Protein AF-A0A2G5VQ59-F1 (afdb_monomer_lite)

Structure (mmCIF, N/CA/C/O backbone):
data_AF-A0A2G5VQ59-F1
#
_entry.id   AF-A0A2G5VQ59-F1
#
loop_
_atom_site.group_PDB
_atom_site.id
_atom_site.type_symbol
_atom_site.label_atom_id
_atom_site.label_alt_id
_atom_site.label_comp_id
_atom_site.label_asym_id
_atom_site.label_entity_id
_atom_site.label_seq_id
_atom_site.pdbx_PDB_ins_code
_atom_site.Cartn_x
_atom_site.Cartn_y
_atom_site.Cartn_z
_atom_site.occupancy
_atom_site.B_iso_or_equiv
_atom_site.auth_seq_id
_atom_site.auth_comp_id
_atom_site.auth_asym_id
_atom_site.auth_atom_id
_atom_site.pdbx_PDB_model_num
ATOM 1 N N . MET A 1 1 ? 6.338 -7.190 -6.017 1.00 82.50 1 MET A N 1
ATOM 2 C CA . MET A 1 1 ? 6.709 -7.156 -7.444 1.00 82.50 1 MET A CA 1
ATOM 3 C C . MET A 1 1 ? 8.199 -6.906 -7.586 1.00 82.50 1 MET A C 1
ATOM 5 O O . MET A 1 1 ? 8.725 -6.019 -6.932 1.00 82.50 1 MET A O 1
ATOM 9 N N . LYS A 1 2 ? 8.879 -7.706 -8.415 1.00 85.12 2 LYS A N 1
ATOM 10 C CA . LYS A 1 2 ? 10.281 -7.473 -8.807 1.00 85.12 2 LYS A CA 1
ATOM 11 C C . LYS A 1 2 ? 10.395 -6.838 -10.196 1.00 85.12 2 LYS A C 1
ATOM 13 O O . LYS A 1 2 ? 11.460 -6.358 -10.551 1.00 85.12 2 LYS A O 1
ATOM 18 N N . ARG A 1 3 ? 9.300 -6.842 -10.970 1.00 86.19 3 ARG A N 1
ATOM 19 C CA . ARG A 1 3 ? 9.236 -6.255 -12.307 1.00 86.19 3 ARG A CA 1
ATOM 20 C C . ARG A 1 3 ? 8.387 -4.994 -12.320 1.00 86.19 3 ARG A C 1
ATOM 22 O O . ARG A 1 3 ? 7.283 -5.039 -11.784 1.00 86.19 3 ARG A O 1
ATOM 29 N N . SER A 1 4 ? 8.879 -3.935 -12.948 1.00 86.81 4 SER A N 1
ATOM 30 C CA . SER A 1 4 ? 8.109 -2.709 -13.190 1.00 86.81 4 SER A CA 1
ATOM 31 C C . SER A 1 4 ? 7.202 -2.866 -14.417 1.00 86.81 4 SER A C 1
ATOM 33 O O . SER A 1 4 ? 7.549 -3.637 -15.324 1.00 86.81 4 SER A O 1
ATOM 35 N N . PRO A 1 5 ? 6.043 -2.186 -14.452 1.00 88.25 5 PRO A N 1
ATOM 36 C CA . PRO A 1 5 ? 5.161 -2.201 -15.613 1.00 88.25 5 PRO A CA 1
ATOM 37 C C . PRO A 1 5 ? 5.771 -1.426 -16.791 1.00 88.25 5 PRO A C 1
ATOM 39 O O . PRO A 1 5 ? 6.657 -0.583 -16.619 1.00 88.25 5 PRO A O 1
ATOM 42 N N . ASN A 1 6 ? 5.299 -1.750 -17.996 1.00 89.38 6 ASN A N 1
ATOM 43 C CA . ASN A 1 6 ? 5.590 -0.988 -19.218 1.00 89.38 6 ASN A CA 1
ATOM 44 C C . ASN A 1 6 ? 4.468 0.007 -19.532 1.00 89.38 6 ASN A C 1
ATOM 46 O O . ASN A 1 6 ? 4.645 0.935 -20.312 1.00 89.38 6 ASN A O 1
ATOM 50 N N . GLU A 1 7 ? 3.299 -0.218 -18.951 1.00 86.06 7 GLU A N 1
ATOM 51 C CA . GLU A 1 7 ? 2.131 0.620 -19.088 1.00 86.06 7 GLU A CA 1
ATOM 52 C C . GLU A 1 7 ? 2.310 1.887 -18.250 1.00 86.06 7 GLU A C 1
ATOM 54 O O . GLU A 1 7 ? 2.638 1.833 -17.063 1.00 86.06 7 GLU A O 1
ATOM 59 N N . ILE A 1 8 ? 2.060 3.030 -18.881 1.00 85.69 8 ILE A N 1
ATOM 60 C CA . ILE A 1 8 ? 2.048 4.344 -18.228 1.00 85.69 8 ILE A CA 1
ATOM 61 C C . ILE A 1 8 ? 0.637 4.642 -17.706 1.00 85.69 8 ILE A C 1
ATOM 63 O O . ILE A 1 8 ? 0.451 5.190 -16.624 1.00 85.69 8 ILE A O 1
ATOM 67 N N . GLU A 1 9 ? -0.386 4.244 -18.466 1.00 86.94 9 GLU A N 1
ATOM 68 C CA . GLU A 1 9 ? -1.776 4.518 -18.124 1.00 86.94 9 GLU A CA 1
ATOM 69 C C . GLU A 1 9 ? -2.426 3.366 -17.362 1.00 86.94 9 GLU A C 1
ATOM 71 O O . GLU A 1 9 ? -2.387 2.203 -17.767 1.00 86.94 9 GLU A O 1
ATOM 76 N N . ILE A 1 10 ? -3.115 3.714 -16.276 1.00 86.94 10 ILE A N 1
ATOM 77 C CA . ILE A 1 10 ? -3.893 2.764 -15.488 1.00 86.94 10 ILE A CA 1
ATOM 78 C C . ILE A 1 10 ? -5.298 2.646 -16.093 1.00 86.94 10 ILE A C 1
ATOM 80 O O . ILE A 1 10 ? -6.037 3.638 -16.135 1.00 86.94 10 ILE A O 1
ATOM 84 N N . PRO A 1 11 ? -5.743 1.444 -16.502 1.00 89.12 11 PRO A N 1
ATOM 85 C CA . PRO A 1 11 ? -7.062 1.278 -17.096 1.00 89.12 11 PRO A CA 1
ATOM 86 C C . PRO A 1 11 ? -8.189 1.709 -16.146 1.00 89.12 11 PRO A C 1
ATOM 88 O O . PRO A 1 11 ? -8.385 1.125 -15.076 1.00 89.12 11 PRO A O 1
ATOM 91 N N . LYS A 1 12 ? -9.021 2.667 -16.580 1.00 91.06 12 LYS A N 1
ATOM 92 C CA . LYS A 1 12 ? -10.176 3.178 -15.807 1.00 91.06 12 LYS A CA 1
ATOM 93 C C . LYS A 1 12 ? -11.114 2.070 -15.320 1.00 91.06 12 LYS A C 1
ATOM 95 O O . LYS A 1 12 ? -11.668 2.156 -14.226 1.00 91.06 12 LYS A O 1
ATOM 100 N N . ARG A 1 13 ? -11.267 1.001 -16.111 1.00 91.56 13 ARG A N 1
ATOM 101 C CA . ARG A 1 13 ? -12.079 -0.175 -15.759 1.00 91.56 13 ARG A CA 1
ATOM 102 C C . ARG A 1 13 ? -11.573 -0.873 -14.494 1.00 91.56 13 ARG A C 1
ATOM 104 O O . ARG A 1 13 ? -12.387 -1.335 -13.700 1.00 91.56 13 ARG A O 1
ATOM 111 N N . ILE A 1 14 ? -10.255 -0.961 -14.312 1.00 90.06 14 ILE A N 1
ATOM 112 C CA . ILE A 1 14 ? -9.643 -1.596 -13.139 1.00 90.06 14 ILE A CA 1
ATOM 113 C C . ILE A 1 14 ? -9.893 -0.725 -11.909 1.00 90.06 14 ILE A C 1
ATOM 115 O O . ILE A 1 14 ? -10.437 -1.215 -10.923 1.00 90.06 14 ILE A O 1
ATOM 119 N N . LEU A 1 15 ? -9.616 0.578 -12.006 1.00 91.06 15 LEU A N 1
ATOM 120 C CA . LEU A 1 15 ? -9.877 1.538 -10.926 1.00 91.06 15 LEU A CA 1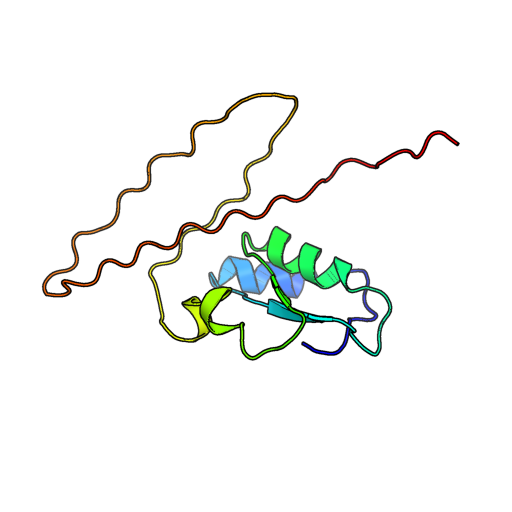
ATOM 121 C C . LEU A 1 15 ? -11.344 1.534 -10.484 1.00 91.06 15 LEU A C 1
ATOM 123 O O . LEU A 1 15 ? -11.631 1.513 -9.288 1.00 91.06 15 LEU A O 1
ATOM 127 N N . GLY A 1 16 ? -12.272 1.508 -11.445 1.00 92.06 16 GLY A N 1
ATOM 128 C CA . GLY A 1 16 ? -13.705 1.446 -11.166 1.00 92.06 16 GLY A CA 1
ATOM 129 C C . GLY A 1 16 ? -14.097 0.205 -10.363 1.00 92.06 16 GLY A C 1
ATOM 130 O O . GLY A 1 16 ? -14.858 0.316 -9.405 1.00 92.06 16 GLY A O 1
ATOM 131 N N . LYS A 1 17 ? -13.534 -0.965 -10.693 1.00 93.25 17 LYS A N 1
ATOM 132 C CA . LYS A 1 17 ? -13.785 -2.207 -9.945 1.00 93.25 17 LYS A CA 1
ATOM 133 C C . LYS A 1 17 ? -13.162 -2.190 -8.553 1.00 93.25 17 LYS A C 1
ATOM 135 O O . LYS A 1 17 ? -13.838 -2.564 -7.602 1.00 93.25 17 LYS A O 1
ATOM 140 N N . LEU A 1 18 ? -11.909 -1.747 -8.431 1.00 91.50 18 LEU A N 1
ATOM 141 C CA . LEU A 1 18 ? -11.211 -1.692 -7.143 1.00 91.50 18 LEU A CA 1
ATOM 142 C C . LEU A 1 18 ? -11.975 -0.814 -6.147 1.00 91.50 18 LEU A C 1
ATOM 144 O O . LEU A 1 18 ? -12.275 -1.247 -5.038 1.00 91.50 18 LEU A O 1
ATOM 148 N N . ARG A 1 19 ? -12.393 0.379 -6.585 1.00 88.50 19 ARG A N 1
ATOM 149 C CA . ARG A 1 19 ? -13.192 1.295 -5.763 1.00 88.50 19 ARG A CA 1
ATOM 150 C C . ARG A 1 19 ? -14.604 0.765 -5.505 1.00 88.50 19 ARG A C 1
ATOM 152 O O . ARG A 1 19 ? -15.066 0.795 -4.369 1.00 88.50 19 ARG A O 1
ATOM 159 N N . GLY A 1 20 ? -15.284 0.270 -6.542 1.00 91.56 20 GLY A N 1
ATOM 160 C CA . GLY A 1 20 ? -16.672 -0.195 -6.451 1.00 91.56 20 GLY A CA 1
ATOM 161 C C . GLY A 1 20 ? -16.855 -1.388 -5.513 1.00 91.56 20 GLY A C 1
ATOM 162 O O . GLY A 1 20 ? -17.843 -1.447 -4.786 1.00 91.56 20 GLY A O 1
ATOM 163 N N . TYR A 1 21 ? -15.878 -2.296 -5.475 1.00 91.88 21 TYR A N 1
ATOM 164 C CA . TYR A 1 21 ? -15.887 -3.461 -4.589 1.00 91.88 21 TYR A CA 1
ATOM 165 C C . TYR A 1 21 ? -15.110 -3.258 -3.286 1.00 91.88 21 TYR A C 1
ATOM 167 O O . TYR A 1 21 ? -14.990 -4.203 -2.514 1.00 91.88 21 TYR A O 1
ATOM 175 N N . ARG A 1 22 ? -14.600 -2.043 -3.028 1.00 86.00 22 ARG A N 1
ATOM 176 C CA . ARG A 1 22 ? -13.780 -1.724 -1.845 1.00 86.00 22 ARG A CA 1
ATOM 177 C C . ARG A 1 22 ? -12.612 -2.705 -1.662 1.00 86.00 22 ARG A C 1
ATOM 179 O O . ARG A 1 22 ? -12.357 -3.184 -0.561 1.00 86.00 22 ARG A O 1
ATOM 186 N N . ILE A 1 23 ? -11.938 -3.038 -2.761 1.00 85.75 23 ILE A N 1
ATOM 187 C CA . ILE A 1 23 ? -10.787 -3.942 -2.749 1.00 85.75 23 ILE A CA 1
ATOM 188 C C . ILE A 1 23 ? -9.581 -3.174 -2.220 1.00 85.75 23 ILE A C 1
ATOM 190 O O . ILE A 1 23 ? -9.159 -2.196 -2.837 1.00 85.75 23 ILE A O 1
ATOM 194 N N . GLN A 1 24 ? -9.012 -3.671 -1.125 1.00 83.44 24 GLN A N 1
ATOM 195 C CA . GLN A 1 24 ? -7.745 -3.187 -0.597 1.00 83.44 24 GLN A CA 1
ATOM 196 C C . GLN A 1 24 ? -6.594 -3.691 -1.475 1.00 83.44 24 GLN A C 1
ATOM 198 O O . GLN A 1 24 ? -6.473 -4.894 -1.720 1.00 83.44 24 GLN A O 1
ATOM 203 N N . LEU A 1 25 ? -5.752 -2.780 -1.964 1.00 84.62 25 LEU A N 1
ATOM 204 C CA . LEU A 1 25 ? -4.644 -3.100 -2.863 1.00 84.62 25 LEU A CA 1
ATOM 205 C C . LEU A 1 25 ? -3.315 -2.679 -2.242 1.00 84.62 25 LEU A C 1
ATOM 207 O O . LEU A 1 25 ? -2.951 -1.511 -2.253 1.00 84.62 25 LEU A O 1
ATOM 211 N N . SER A 1 26 ? -2.551 -3.655 -1.764 1.00 81.81 26 SER A N 1
ATOM 212 C CA . SER A 1 26 ? -1.210 -3.440 -1.217 1.00 81.81 26 SER A CA 1
ATOM 213 C C . SER A 1 26 ? -0.153 -3.981 -2.170 1.00 81.81 26 SER A C 1
ATOM 215 O O . SER A 1 26 ? -0.178 -5.158 -2.529 1.00 81.81 26 SER A O 1
ATOM 217 N N . ILE A 1 27 ? 0.785 -3.127 -2.589 1.00 84.12 27 ILE A N 1
ATOM 218 C CA . ILE A 1 27 ? 1.857 -3.508 -3.515 1.00 84.12 27 ILE A CA 1
ATOM 219 C C . ILE A 1 27 ? 3.211 -3.190 -2.883 1.00 84.12 27 ILE A C 1
ATOM 221 O O . ILE A 1 27 ? 3.535 -2.033 -2.627 1.00 84.12 27 ILE A O 1
ATOM 225 N N . GLY A 1 28 ? 4.015 -4.229 -2.661 1.00 84.94 28 GLY A N 1
ATOM 226 C CA . GLY A 1 28 ? 5.430 -4.092 -2.319 1.00 84.94 28 GLY A CA 1
ATOM 227 C C . GLY A 1 28 ? 6.298 -4.235 -3.563 1.00 84.94 28 GLY A C 1
ATOM 228 O O . GLY A 1 28 ? 6.205 -5.254 -4.252 1.00 84.94 28 GLY A O 1
ATOM 229 N N . THR A 1 29 ? 7.148 -3.259 -3.856 1.00 85.88 29 THR A N 1
ATOM 230 C CA . THR A 1 29 ? 8.086 -3.270 -4.988 1.00 85.88 29 THR A CA 1
ATOM 231 C C . THR A 1 29 ? 9.504 -3.452 -4.475 1.00 85.88 29 THR A C 1
ATOM 233 O O . THR A 1 29 ? 9.914 -2.741 -3.566 1.00 85.88 29 THR A O 1
ATOM 236 N N . VAL A 1 30 ? 10.258 -4.392 -5.049 1.00 86.25 30 VAL A N 1
ATOM 237 C CA . VAL A 1 30 ? 11.659 -4.613 -4.669 1.00 86.25 30 VAL A CA 1
ATOM 238 C C . VAL A 1 30 ? 12.608 -3.876 -5.604 1.00 86.25 30 VAL A C 1
ATOM 240 O O . VAL A 1 30 ? 12.478 -4.000 -6.822 1.00 86.25 30 VAL A O 1
ATOM 243 N N . ILE A 1 31 ? 13.567 -3.152 -5.022 1.00 82.81 31 ILE A N 1
ATOM 244 C CA . ILE A 1 31 ? 14.670 -2.481 -5.712 1.00 82.81 31 ILE A CA 1
ATOM 245 C C . ILE A 1 31 ? 15.977 -3.272 -5.502 1.00 82.81 31 ILE A C 1
ATOM 247 O O . ILE A 1 31 ? 16.242 -3.716 -4.386 1.00 82.81 31 ILE A O 1
ATOM 251 N N . PRO A 1 32 ? 16.808 -3.444 -6.549 1.00 83.56 32 PRO A N 1
ATOM 252 C CA . PRO A 1 32 ? 16.563 -3.010 -7.923 1.00 83.56 32 PRO A CA 1
ATOM 253 C C . PRO A 1 32 ? 15.446 -3.828 -8.584 1.00 83.56 32 PRO A C 1
ATOM 255 O O . PRO A 1 32 ? 15.446 -5.062 -8.553 1.00 83.56 32 PRO A O 1
ATOM 258 N N . SER A 1 33 ? 14.486 -3.123 -9.186 1.00 81.06 33 SER A N 1
ATOM 259 C CA . SER A 1 33 ? 13.436 -3.739 -9.991 1.00 81.06 33 SER A CA 1
ATOM 260 C C . SER A 1 33 ? 13.992 -4.058 -11.374 1.00 81.06 33 SER A C 1
ATOM 262 O O . SER A 1 33 ? 14.758 -3.274 -11.929 1.00 81.06 33 SER A O 1
ATOM 264 N N . SER A 1 34 ? 13.589 -5.179 -11.960 1.00 84.12 34 SER A N 1
ATOM 265 C CA . SER A 1 34 ? 13.919 -5.534 -13.341 1.00 84.12 34 SER A CA 1
ATOM 266 C C . SER A 1 34 ? 12.762 -5.231 -14.302 1.00 84.12 34 SER A C 1
ATOM 268 O O . SER A 1 34 ? 11.636 -4.964 -13.891 1.00 84.12 34 SER A O 1
ATOM 270 N N . GLY A 1 35 ? 12.996 -5.314 -15.611 1.00 83.75 35 GLY A N 1
ATOM 271 C CA . GLY A 1 35 ? 11.924 -5.202 -16.604 1.00 83.75 35 GLY A CA 1
ATOM 272 C C . GLY A 1 35 ? 11.555 -3.761 -16.956 1.00 83.75 35 GLY A C 1
ATOM 273 O O . GLY A 1 35 ? 12.422 -3.033 -17.423 1.00 83.75 35 GLY A O 1
ATOM 274 N N . GLY A 1 36 ? 10.268 -3.414 -16.842 1.00 82.06 36 GLY A N 1
ATOM 275 C CA . GLY A 1 36 ? 9.707 -2.198 -17.432 1.00 82.06 36 GLY A CA 1
ATOM 276 C C . GLY A 1 36 ? 10.248 -0.887 -16.871 1.00 82.06 36 GLY A C 1
ATOM 277 O O . GLY A 1 36 ? 10.996 -0.862 -15.895 1.00 82.06 36 GLY A O 1
ATOM 278 N N . LEU A 1 37 ? 9.868 0.212 -17.518 1.00 84.06 37 LEU A N 1
ATOM 279 C CA . LEU A 1 37 ? 10.454 1.533 -17.280 1.00 84.06 37 LEU A CA 1
ATOM 280 C C . LEU A 1 37 ? 9.604 2.437 -16.381 1.00 84.06 37 LEU A C 1
ATOM 282 O O . LEU A 1 37 ? 10.043 3.544 -16.093 1.00 84.06 37 LEU A O 1
ATOM 286 N N . HIS A 1 38 ? 8.437 1.963 -15.923 1.00 86.62 38 HIS A N 1
ATOM 287 C CA . HIS A 1 38 ? 7.439 2.811 -15.261 1.00 86.62 38 HIS A CA 1
ATOM 288 C C . HIS A 1 38 ? 7.070 2.358 -13.836 1.00 86.62 38 HIS A C 1
ATOM 290 O O . HIS A 1 38 ? 5.912 2.033 -13.559 1.00 86.62 38 HIS A O 1
ATOM 296 N N . PRO A 1 39 ? 8.023 2.280 -12.887 1.00 81.44 39 PRO A N 1
ATOM 297 C CA . PRO A 1 39 ? 7.708 1.955 -11.492 1.00 81.44 39 PRO A CA 1
ATOM 298 C C . PRO A 1 39 ? 6.718 2.946 -10.846 1.00 81.44 39 PRO A C 1
ATOM 300 O O . PRO A 1 39 ? 5.960 2.558 -9.957 1.00 81.44 39 PRO A O 1
ATOM 303 N N . GLU A 1 40 ? 6.681 4.199 -11.304 1.00 83.94 40 GLU A N 1
ATOM 304 C CA . GLU A 1 40 ? 5.754 5.244 -10.864 1.00 83.94 40 GLU A CA 1
ATOM 305 C C . GLU A 1 40 ? 4.282 4.894 -11.117 1.00 83.94 40 GLU A C 1
ATOM 307 O O . GLU A 1 40 ? 3.432 5.243 -10.296 1.00 83.94 40 GLU A O 1
ATOM 312 N N . THR A 1 41 ? 3.977 4.118 -12.165 1.00 87.50 41 THR A N 1
ATOM 313 C CA . THR A 1 41 ? 2.607 3.674 -12.474 1.00 87.50 41 THR A CA 1
ATOM 314 C C . THR A 1 41 ? 1.992 2.891 -11.311 1.00 87.50 41 THR A C 1
ATOM 316 O O . THR A 1 41 ? 0.789 2.970 -11.060 1.00 87.50 41 THR A O 1
ATOM 319 N N . ILE A 1 42 ? 2.806 2.150 -10.549 1.00 86.38 42 ILE A N 1
ATOM 320 C CA . ILE A 1 42 ? 2.333 1.432 -9.357 1.00 86.38 42 ILE A CA 1
ATOM 321 C C . ILE A 1 42 ? 1.907 2.422 -8.270 1.00 86.38 42 ILE A C 1
ATOM 323 O O . ILE A 1 42 ? 0.814 2.287 -7.716 1.00 86.38 42 ILE A O 1
ATOM 327 N N . SER A 1 43 ? 2.740 3.426 -7.994 1.00 83.31 43 SER A N 1
ATOM 328 C CA . SER A 1 43 ? 2.435 4.493 -7.035 1.00 83.31 43 SER A CA 1
ATOM 329 C C . SER A 1 43 ? 1.182 5.281 -7.444 1.00 83.31 43 SER A C 1
ATOM 331 O O . SER A 1 43 ? 0.393 5.695 -6.593 1.00 83.31 43 SER A O 1
ATOM 333 N N . ASP A 1 44 ? 0.953 5.455 -8.746 1.00 86.81 44 ASP A N 1
ATOM 334 C CA . ASP A 1 44 ? -0.240 6.103 -9.297 1.00 86.81 44 ASP A CA 1
ATOM 335 C C . ASP A 1 44 ? -1.509 5.283 -9.109 1.00 86.81 44 ASP A C 1
ATOM 337 O O . ASP A 1 44 ? -2.568 5.841 -8.807 1.00 86.81 44 ASP A O 1
ATOM 341 N N . LEU A 1 45 ? -1.406 3.964 -9.257 1.00 87.94 45 LEU A N 1
ATOM 342 C CA . LEU A 1 45 ? -2.522 3.046 -9.083 1.00 87.94 45 LEU A CA 1
ATOM 343 C C . LEU A 1 45 ? -2.998 3.044 -7.634 1.00 87.94 45 LEU A C 1
ATOM 345 O O . LEU A 1 45 ? -4.184 3.270 -7.390 1.00 87.94 45 LEU A O 1
ATOM 349 N N . VAL A 1 46 ? -2.078 2.842 -6.688 1.00 87.00 46 VAL A N 1
ATOM 350 C CA . VAL A 1 46 ? -2.422 2.774 -5.259 1.00 87.00 46 VAL A CA 1
ATOM 351 C C . VAL A 1 46 ? -2.943 4.115 -4.746 1.00 87.00 46 VAL A C 1
ATOM 353 O O . VAL A 1 46 ? -3.966 4.154 -4.062 1.00 87.00 46 VAL A O 1
ATOM 356 N N . ALA A 1 47 ? -2.344 5.234 -5.175 1.00 84.12 47 ALA A N 1
ATOM 357 C CA . ALA A 1 47 ? -2.828 6.562 -4.815 1.00 84.12 47 ALA A CA 1
ATOM 358 C C . ALA A 1 47 ? -4.266 6.769 -5.302 1.00 84.12 47 ALA A C 1
ATOM 360 O O . ALA A 1 47 ? -5.103 7.293 -4.577 1.00 84.12 47 ALA A O 1
ATOM 361 N N . GLN A 1 48 ? -4.616 6.302 -6.499 1.00 87.75 48 GLN A N 1
ATOM 362 C CA . GLN A 1 48 ? -5.987 6.411 -6.988 1.00 87.75 48 GLN A CA 1
ATOM 363 C C . GLN A 1 48 ? -6.976 5.500 -6.249 1.00 87.75 48 GLN A C 1
ATOM 365 O O . GLN A 1 48 ? -8.182 5.717 -6.367 1.00 87.75 48 GLN A O 1
ATOM 370 N N . THR A 1 49 ? -6.537 4.520 -5.469 1.00 86.94 49 THR A N 1
ATOM 371 C CA . THR A 1 49 ? -7.428 3.657 -4.681 1.00 86.94 49 THR A CA 1
ATOM 372 C C . THR A 1 49 ? -7.458 3.997 -3.192 1.00 86.94 49 THR A C 1
ATOM 374 O O . THR A 1 49 ? -8.095 3.270 -2.445 1.00 86.94 49 THR A O 1
ATOM 377 N N . ASN A 1 50 ? -6.866 5.128 -2.773 1.00 85.12 50 ASN A N 1
ATOM 378 C CA . ASN A 1 50 ? -6.623 5.475 -1.360 1.00 85.12 50 ASN A CA 1
ATOM 379 C C . ASN A 1 50 ? -5.754 4.437 -0.638 1.00 85.12 50 ASN A C 1
ATOM 381 O O . ASN A 1 50 ? -5.857 4.279 0.569 1.00 85.12 50 ASN A O 1
ATOM 385 N N . GLU A 1 51 ? -4.903 3.741 -1.378 1.00 83.81 51 GLU A N 1
ATOM 386 C CA . GLU A 1 51 ? -3.994 2.733 -0.852 1.00 83.81 51 GLU A CA 1
ATOM 387 C C . GLU A 1 51 ? -2.556 3.255 -0.887 1.00 83.81 51 GLU A C 1
ATOM 389 O O . GLU A 1 51 ? -2.262 4.302 -1.473 1.00 83.81 51 GLU A O 1
ATOM 394 N N . TYR A 1 52 ? -1.635 2.502 -0.292 1.00 78.12 52 TYR A N 1
ATOM 395 C CA . TYR A 1 52 ? -0.213 2.817 -0.330 1.00 78.12 52 TYR A CA 1
ATOM 396 C C . TYR A 1 52 ? 0.605 1.645 -0.880 1.00 78.12 52 TYR A C 1
ATOM 398 O O . TYR A 1 52 ? 0.252 0.473 -0.738 1.00 78.12 52 TYR A O 1
ATOM 406 N N . SER A 1 53 ? 1.719 1.976 -1.526 1.00 83.06 53 SER A N 1
ATOM 407 C CA . SER A 1 53 ? 2.736 1.021 -1.963 1.00 83.06 53 SER A CA 1
ATOM 408 C C . SER A 1 53 ? 4.001 1.223 -1.153 1.00 83.06 53 SER A C 1
ATOM 410 O O . SER A 1 53 ? 4.312 2.345 -0.751 1.00 83.06 53 SER A O 1
ATOM 412 N N . VAL A 1 54 ? 4.768 0.156 -0.974 1.00 82.12 54 VAL A N 1
ATOM 413 C CA . VAL A 1 54 ? 6.066 0.219 -0.299 1.00 82.12 54 VAL A CA 1
ATOM 414 C C . VAL A 1 54 ? 7.172 -0.202 -1.243 1.00 82.12 54 VAL A C 1
ATOM 416 O O . VAL A 1 54 ? 7.014 -1.111 -2.057 1.00 82.12 54 VAL A O 1
ATOM 419 N N . ILE A 1 55 ? 8.298 0.486 -1.127 1.00 82.69 55 ILE A N 1
ATOM 420 C CA . ILE A 1 55 ? 9.518 0.179 -1.855 1.00 82.69 55 ILE A CA 1
ATOM 421 C C . ILE A 1 55 ? 10.475 -0.472 -0.863 1.00 82.69 55 ILE A C 1
ATOM 423 O O . ILE A 1 55 ? 10.754 0.081 0.197 1.00 82.69 55 ILE A O 1
ATOM 427 N N . LEU A 1 56 ? 10.946 -1.665 -1.201 1.00 83.06 56 LEU A N 1
ATOM 428 C CA . LEU A 1 56 ? 11.736 -2.529 -0.336 1.00 83.06 56 LEU A CA 1
ATOM 429 C C . LEU A 1 56 ? 13.040 -2.902 -1.040 1.00 83.06 56 LEU A C 1
ATOM 431 O O . LEU A 1 56 ? 13.068 -3.065 -2.254 1.00 83.06 56 LEU A O 1
ATOM 435 N N . ASN A 1 57 ? 14.111 -3.123 -0.286 1.00 83.44 57 ASN A N 1
ATOM 436 C CA . ASN A 1 57 ? 15.324 -3.742 -0.840 1.00 83.44 57 ASN A CA 1
ATOM 437 C C . ASN A 1 57 ? 15.222 -5.278 -0.850 1.00 83.44 57 ASN A C 1
ATOM 439 O O . ASN A 1 57 ? 15.926 -5.958 -1.589 1.00 83.44 57 ASN A O 1
ATOM 443 N N . ASP A 1 58 ? 14.342 -5.831 -0.012 1.00 82.00 58 ASP A N 1
ATOM 444 C CA . ASP A 1 58 ? 14.163 -7.266 0.194 1.00 82.00 58 ASP A CA 1
ATOM 445 C C . ASP A 1 58 ? 12.723 -7.535 0.664 1.00 82.00 58 ASP A C 1
ATOM 447 O O . ASP A 1 58 ? 12.195 -6.807 1.509 1.00 82.00 58 ASP A O 1
ATOM 451 N N . PHE A 1 59 ? 12.088 -8.584 0.135 1.00 79.00 59 PHE A N 1
ATOM 452 C CA . PHE A 1 59 ? 10.726 -8.973 0.509 1.00 79.00 59 PHE A CA 1
ATOM 453 C C . PHE A 1 59 ? 10.605 -9.427 1.964 1.00 79.00 59 PHE A C 1
ATOM 455 O O . PHE A 1 59 ? 9.493 -9.423 2.491 1.00 79.00 59 PHE A O 1
ATOM 462 N N . LYS A 1 60 ? 11.703 -9.784 2.639 1.00 80.75 60 LYS A N 1
ATOM 463 C CA . LYS A 1 60 ? 11.645 -10.202 4.049 1.00 80.75 60 LYS A CA 1
ATOM 464 C C . LYS A 1 60 ? 11.037 -9.148 4.984 1.00 80.75 60 LYS A C 1
ATOM 466 O O . LYS A 1 60 ? 10.458 -9.513 5.993 1.00 80.75 60 LYS A O 1
ATOM 471 N N . TRP A 1 61 ? 11.110 -7.866 4.619 1.00 76.50 61 TRP A N 1
ATOM 472 C CA . TRP A 1 61 ? 10.568 -6.746 5.402 1.00 76.50 61 TRP A CA 1
ATOM 473 C C . TRP A 1 61 ? 9.110 -6.400 5.054 1.00 76.50 61 TRP A C 1
ATOM 475 O O . TRP A 1 61 ? 8.582 -5.368 5.470 1.00 76.50 61 TRP A O 1
ATOM 485 N N . THR A 1 62 ? 8.442 -7.240 4.258 1.00 75.19 62 THR A N 1
ATOM 486 C CA . THR A 1 62 ? 7.054 -6.991 3.842 1.00 75.19 62 THR A CA 1
ATOM 487 C C . THR A 1 62 ? 6.088 -7.054 5.027 1.00 75.19 62 THR A C 1
ATOM 489 O O . THR A 1 62 ? 5.132 -6.289 5.049 1.00 75.19 62 THR A O 1
ATOM 492 N N . SER A 1 63 ? 6.335 -7.908 6.029 1.00 73.19 63 SER A N 1
ATOM 493 C CA . SER A 1 63 ? 5.491 -8.002 7.236 1.00 73.19 63 SER A CA 1
ATOM 494 C C . SER A 1 63 ? 5.419 -6.696 8.013 1.00 73.19 63 SER A C 1
ATOM 496 O O . SER A 1 63 ? 4.355 -6.332 8.503 1.00 73.19 63 SER A O 1
ATOM 498 N N . ASP A 1 64 ? 6.531 -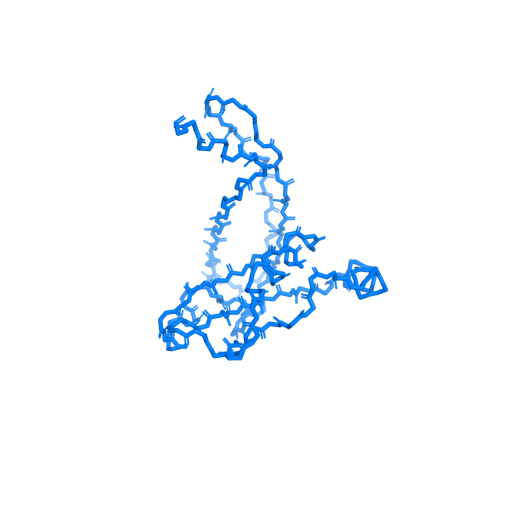5.970 8.061 1.00 73.25 64 ASP A N 1
ATOM 499 C CA . ASP A 1 64 ? 6.668 -4.773 8.892 1.00 73.25 64 ASP A CA 1
ATOM 500 C C . ASP A 1 64 ? 6.102 -3.534 8.188 1.00 73.25 64 ASP A C 1
ATOM 502 O O . ASP A 1 64 ? 5.772 -2.529 8.813 1.00 73.25 64 ASP A O 1
ATOM 506 N N . THR A 1 65 ? 5.982 -3.601 6.862 1.00 74.31 65 THR A N 1
ATOM 507 C CA . THR A 1 65 ? 5.594 -2.470 6.010 1.00 74.31 65 THR A CA 1
ATOM 508 C C . THR A 1 65 ? 4.187 -2.620 5.422 1.00 74.31 65 THR A C 1
ATOM 510 O O . THR A 1 65 ? 3.506 -1.617 5.192 1.00 74.31 65 THR A O 1
ATOM 513 N N . LEU A 1 66 ? 3.719 -3.858 5.229 1.00 76.62 66 LEU A N 1
ATOM 514 C CA . LEU A 1 66 ? 2.371 -4.224 4.780 1.00 76.62 66 LEU A CA 1
ATOM 515 C C . LEU A 1 66 ? 1.739 -5.274 5.719 1.00 76.62 66 LEU A C 1
ATOM 517 O O . LEU A 1 66 ? 1.414 -6.382 5.277 1.00 76.62 66 LEU A O 1
ATOM 521 N N . PRO A 1 67 ? 1.539 -4.962 7.011 1.00 69.88 67 PRO A N 1
ATOM 522 C CA . PRO A 1 67 ? 1.020 -5.923 7.988 1.00 69.88 67 PRO A CA 1
ATOM 523 C C . PRO A 1 67 ? -0.375 -6.471 7.627 1.00 69.88 67 PRO A C 1
ATOM 525 O O . PRO A 1 67 ? -0.703 -7.614 7.948 1.00 69.88 67 PRO A O 1
ATOM 528 N N . GLN A 1 68 ? -1.169 -5.707 6.872 1.00 73.25 68 GLN A N 1
ATOM 529 C CA . GLN A 1 68 ? -2.467 -6.115 6.328 1.00 73.25 68 GLN A CA 1
ATOM 530 C C . GLN A 1 68 ? -2.413 -7.345 5.410 1.00 73.25 68 GLN A C 1
ATOM 532 O O . GLN A 1 68 ? -3.429 -8.004 5.213 1.00 73.25 68 GLN A O 1
ATOM 537 N N . VAL A 1 69 ? -1.247 -7.658 4.830 1.00 71.81 69 VAL A N 1
ATOM 538 C CA . VAL A 1 69 ? -1.074 -8.851 3.984 1.00 71.81 69 VAL A CA 1
ATOM 539 C C . VAL A 1 69 ? -1.177 -10.125 4.823 1.00 71.81 69 VAL A C 1
ATOM 541 O O . VAL A 1 69 ? -1.648 -11.147 4.330 1.00 71.81 69 VAL A O 1
ATOM 544 N N . PHE A 1 70 ? -0.751 -10.065 6.085 1.00 71.69 70 PHE A N 1
ATOM 545 C CA . PHE A 1 70 ? -0.702 -11.221 6.978 1.00 71.69 70 PHE A CA 1
ATOM 546 C C . PHE A 1 70 ? -1.893 -11.276 7.930 1.00 71.69 70 PHE A C 1
ATOM 548 O O . PHE A 1 70 ? -2.358 -12.365 8.266 1.00 71.69 70 PHE A O 1
ATOM 555 N N . THR A 1 71 ? -2.419 -10.115 8.322 1.00 71.31 71 THR A N 1
ATOM 556 C CA . THR A 1 71 ? -3.535 -10.024 9.260 1.00 71.31 71 THR A CA 1
ATOM 557 C C . THR A 1 71 ? -4.632 -9.131 8.686 1.00 71.31 71 THR A C 1
ATOM 559 O O . THR A 1 71 ? -4.377 -7.958 8.412 1.00 71.31 71 THR A O 1
ATOM 562 N N . PRO A 1 72 ? -5.871 -9.632 8.529 1.00 69.88 72 PRO A N 1
ATOM 563 C CA . PRO A 1 72 ? -6.981 -8.819 8.050 1.00 69.88 72 PRO A CA 1
ATOM 564 C C . PRO A 1 72 ? -7.402 -7.823 9.137 1.00 69.88 72 PRO A C 1
ATOM 566 O O . PRO A 1 72 ? -8.157 -8.151 10.055 1.00 69.88 72 PRO A O 1
ATOM 569 N N . TYR A 1 73 ? -6.886 -6.601 9.045 1.00 73.19 73 TYR A N 1
ATOM 570 C CA . TYR A 1 73 ? -7.254 -5.498 9.926 1.00 73.19 73 TYR A CA 1
ATOM 571 C C . TYR A 1 73 ? -8.489 -4.757 9.415 1.00 73.19 73 TYR A C 1
ATOM 573 O O . TYR A 1 73 ? -8.790 -4.744 8.222 1.00 73.19 73 TYR A O 1
ATOM 581 N N . ILE A 1 74 ? -9.193 -4.085 10.332 1.00 75.25 74 ILE A N 1
ATOM 582 C CA . ILE A 1 74 ? -10.116 -3.021 9.930 1.00 75.25 74 ILE A CA 1
ATOM 583 C C . ILE A 1 74 ? -9.26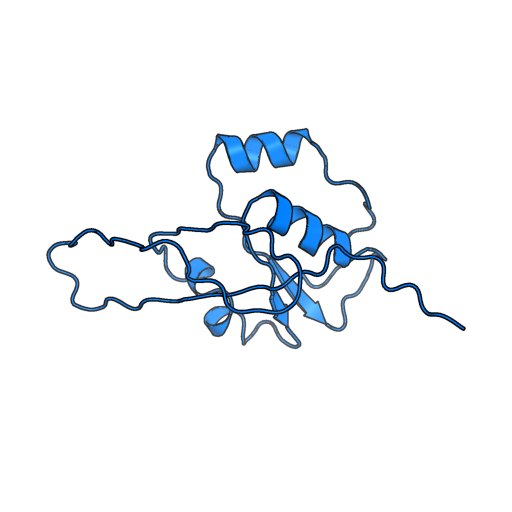5 -1.936 9.274 1.00 75.25 74 ILE A C 1
ATOM 585 O O . ILE A 1 74 ? -8.374 -1.376 9.911 1.00 75.25 74 ILE A O 1
ATOM 589 N N . TYR A 1 75 ? -9.541 -1.664 8.004 1.00 76.25 75 TYR A N 1
ATOM 590 C CA . TYR A 1 75 ? -8.768 -0.735 7.197 1.00 76.25 75 TYR A CA 1
ATOM 591 C C . TYR A 1 75 ? -9.562 0.544 6.932 1.00 76.25 75 TYR A C 1
ATOM 593 O O . TYR A 1 75 ? -10.712 0.504 6.491 1.00 76.25 75 TYR A O 1
ATOM 601 N N . TYR A 1 76 ? -8.932 1.684 7.202 1.00 79.94 76 TYR A N 1
ATOM 602 C CA . TYR A 1 76 ? -9.425 3.004 6.837 1.00 79.94 76 TYR A CA 1
ATOM 603 C C . TYR A 1 76 ? -8.281 3.786 6.207 1.00 79.94 76 TYR A C 1
ATOM 605 O O . TYR A 1 76 ? -7.195 3.861 6.781 1.00 79.94 76 TYR A O 1
ATOM 613 N N . ALA A 1 77 ? -8.536 4.389 5.049 1.00 81.06 77 ALA A N 1
ATOM 614 C CA . ALA A 1 77 ? -7.544 5.190 4.361 1.00 81.06 77 ALA A CA 1
ATOM 615 C C . ALA A 1 77 ? -8.167 6.366 3.618 1.00 81.06 77 ALA A C 1
ATOM 617 O O . ALA A 1 77 ? -9.304 6.313 3.138 1.00 81.06 77 ALA A O 1
ATOM 618 N N . GLN A 1 78 ? -7.397 7.448 3.542 1.00 82.88 78 GLN A N 1
ATOM 619 C CA . GLN A 1 78 ? -7.835 8.706 2.967 1.00 82.88 78 GLN A CA 1
ATOM 620 C C . GLN A 1 78 ? -6.659 9.441 2.332 1.00 82.88 78 GLN A C 1
ATOM 622 O O . GLN A 1 78 ? -5.615 9.621 2.953 1.00 82.88 78 GLN A O 1
ATOM 627 N N . ASN A 1 79 ? -6.864 9.928 1.109 1.00 84.50 79 ASN A N 1
ATOM 628 C CA . ASN A 1 79 ? -5.932 10.836 0.456 1.00 84.50 79 ASN A CA 1
ATOM 629 C C . ASN A 1 79 ? -6.278 12.281 0.800 1.00 84.50 79 ASN A C 1
ATOM 631 O O . ASN A 1 79 ? -7.273 12.828 0.319 1.00 84.50 79 ASN A O 1
ATOM 635 N N . LEU A 1 80 ? -5.442 12.900 1.626 1.00 84.25 80 LEU A N 1
ATOM 636 C CA . LEU A 1 80 ? -5.592 14.291 2.032 1.00 84.25 80 LEU A CA 1
ATOM 637 C C . LEU A 1 80 ? -4.731 15.178 1.129 1.00 84.25 80 LEU A C 1
ATOM 639 O O . LEU A 1 80 ? -3.544 14.921 0.937 1.00 84.25 80 LEU A O 1
ATOM 643 N N . LYS A 1 81 ? -5.334 16.224 0.554 1.00 83.44 81 LYS A N 1
ATOM 644 C CA . LYS A 1 81 ? -4.590 17.232 -0.209 1.00 83.44 81 LYS A CA 1
ATOM 645 C C . LYS A 1 81 ? -3.904 18.175 0.771 1.00 83.44 81 LYS A C 1
ATOM 647 O O . LYS A 1 81 ? -4.580 18.832 1.557 1.00 83.44 81 LYS A O 1
ATOM 652 N N . LEU A 1 82 ? -2.581 18.246 0.695 1.00 78.31 82 LEU A N 1
ATOM 653 C CA . LEU A 1 82 ? -1.766 19.170 1.477 1.00 78.31 82 LEU A CA 1
ATOM 654 C C . LEU A 1 82 ? -1.305 20.316 0.567 1.00 78.31 82 LEU A C 1
ATOM 656 O O . LEU A 1 82 ? -0.902 20.074 -0.570 1.00 78.31 82 LEU A O 1
ATOM 660 N N . SER A 1 83 ? -1.365 21.557 1.051 1.00 78.88 83 SER A N 1
ATOM 661 C CA . SER A 1 83 ? -0.884 22.742 0.329 1.00 78.88 83 SER A CA 1
ATOM 662 C C . SER A 1 83 ? -0.143 23.686 1.273 1.00 78.88 83 SER A C 1
ATOM 664 O O . SER A 1 83 ? -0.660 23.997 2.344 1.00 78.88 83 SER A O 1
ATOM 666 N N . GLY A 1 84 ? 1.021 24.183 0.846 1.00 75.12 84 GLY A N 1
ATOM 667 C CA . GLY A 1 84 ? 1.827 25.148 1.601 1.00 75.12 84 GLY A CA 1
ATOM 668 C C . GLY A 1 84 ? 2.720 24.523 2.679 1.00 75.12 84 GLY A C 1
ATOM 669 O O . GLY A 1 84 ? 2.971 23.319 2.684 1.00 75.12 84 GLY A O 1
ATOM 670 N N . THR A 1 85 ? 3.220 25.369 3.578 1.00 76.06 85 THR A N 1
ATOM 671 C CA .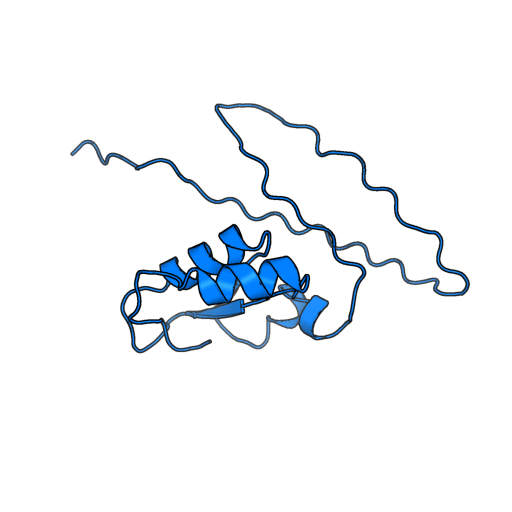 THR A 1 85 ? 3.982 24.990 4.774 1.00 76.06 85 THR A CA 1
ATOM 672 C C . THR A 1 85 ? 3.076 25.105 6.002 1.00 76.06 85 THR A C 1
ATOM 674 O O . THR A 1 85 ? 2.350 26.085 6.150 1.00 76.06 85 THR A O 1
ATOM 677 N N . GLY A 1 86 ? 3.068 24.101 6.883 1.00 77.75 86 GLY A N 1
ATOM 678 C CA . GLY A 1 86 ? 2.226 24.139 8.081 1.00 77.75 86 GLY A CA 1
ATOM 679 C C . GLY A 1 86 ? 1.966 22.775 8.711 1.00 77.75 86 GLY A C 1
ATOM 680 O O . GLY A 1 86 ? 2.535 21.764 8.310 1.00 77.75 86 GLY A O 1
ATOM 681 N N . THR A 1 87 ? 1.092 22.767 9.717 1.00 82.88 87 THR A N 1
ATOM 682 C CA . THR A 1 87 ? 0.626 21.558 10.413 1.00 82.88 87 THR A CA 1
ATOM 683 C C . THR A 1 87 ? -0.852 21.335 10.105 1.00 82.88 87 THR A C 1
ATOM 685 O O . THR A 1 87 ? -1.615 22.296 10.033 1.00 82.88 87 THR A O 1
ATOM 688 N N . MET A 1 88 ? -1.267 20.078 9.948 1.00 82.50 88 MET A N 1
ATOM 689 C CA . MET A 1 88 ? -2.669 19.699 9.769 1.00 82.50 88 MET A CA 1
ATOM 690 C C . MET A 1 88 ? -3.071 18.680 10.832 1.00 82.50 88 MET A C 1
ATOM 692 O O . MET A 1 88 ? -2.347 17.718 11.081 1.00 82.50 88 MET A O 1
ATOM 696 N N . VAL A 1 89 ? -4.245 18.874 11.429 1.00 84.62 89 VAL A N 1
ATOM 697 C CA . VAL A 1 89 ? -4.853 17.890 12.328 1.00 84.62 89 VAL A CA 1
ATOM 698 C C . VAL A 1 89 ? -5.627 16.879 11.485 1.00 84.62 89 VAL A C 1
ATOM 700 O O . VAL A 1 89 ? -6.481 17.262 10.684 1.00 84.62 89 VAL A O 1
ATOM 703 N N . LEU A 1 90 ? -5.313 15.592 11.639 1.00 81.56 90 LEU A N 1
ATOM 704 C CA . LEU A 1 90 ? -6.037 14.519 10.956 1.00 81.56 90 LEU A CA 1
ATOM 705 C C . LEU A 1 90 ? -7.465 14.388 11.518 1.00 81.56 90 LEU A C 1
ATOM 707 O O . LEU A 1 90 ? -7.665 14.620 12.714 1.00 81.56 90 LEU A O 1
ATOM 711 N N . PRO A 1 91 ? -8.456 13.990 10.698 1.00 81.44 91 PRO A N 1
ATOM 712 C CA . PRO A 1 91 ? -9.796 13.700 11.193 1.00 81.44 91 PRO A CA 1
ATOM 713 C C . PRO A 1 91 ? -9.765 12.656 12.322 1.00 81.44 91 PRO A C 1
ATOM 715 O O . PRO A 1 91 ? -8.983 11.703 12.246 1.00 81.44 91 PRO A O 1
ATOM 718 N N . PRO A 1 92 ? -10.610 12.795 13.358 1.00 82.19 92 PRO A N 1
ATOM 719 C CA . PRO A 1 92 ? -10.673 11.815 14.432 1.00 82.19 92 PRO A CA 1
ATOM 720 C C . PRO A 1 92 ? -11.146 10.458 13.895 1.00 82.19 92 PRO A C 1
ATOM 722 O O . PRO A 1 92 ? -12.094 10.381 13.113 1.00 82.19 92 PRO A O 1
ATOM 725 N N . VAL A 1 93 ? -10.503 9.381 14.349 1.00 76.75 93 VAL A N 1
ATOM 726 C CA . VAL A 1 93 ? -10.874 8.002 14.007 1.00 76.75 93 VAL A CA 1
ATOM 727 C C . VAL A 1 93 ? -11.460 7.328 15.242 1.00 76.75 93 VAL A C 1
ATOM 729 O O . VAL A 1 93 ? -10.788 7.184 16.262 1.00 76.75 93 VAL A O 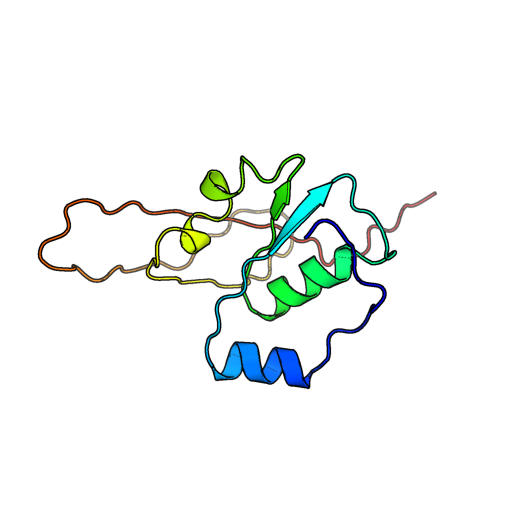1
ATOM 732 N N . THR A 1 94 ? -12.719 6.899 15.155 1.00 77.94 94 THR A N 1
ATOM 733 C CA . THR A 1 94 ? -13.382 6.129 16.214 1.00 77.94 94 THR A CA 1
ATOM 734 C C . THR A 1 94 ? -13.370 4.652 15.850 1.00 77.94 94 THR A C 1
ATOM 736 O O . THR A 1 94 ? -13.927 4.251 14.831 1.00 77.94 94 THR A O 1
ATOM 739 N N . LEU A 1 95 ? -12.738 3.832 16.688 1.00 73.75 95 LEU A N 1
ATOM 740 C CA . LEU A 1 95 ? -12.672 2.387 16.482 1.00 73.75 95 LEU A CA 1
ATOM 741 C C . LEU A 1 95 ? -13.776 1.686 17.282 1.00 73.75 95 LEU A C 1
ATOM 743 O O . LEU A 1 95 ? -13.921 1.969 18.476 1.00 73.75 95 LEU A O 1
ATOM 747 N N . PRO A 1 96 ? -14.525 0.748 16.677 1.00 70.62 96 PRO A N 1
ATOM 748 C CA . PRO A 1 96 ? -15.535 -0.006 17.404 1.00 70.62 96 PRO A CA 1
ATOM 749 C C . PRO A 1 96 ? -14.888 -0.847 18.509 1.00 70.62 96 PRO A C 1
ATOM 751 O O . PRO A 1 96 ? -13.810 -1.423 18.339 1.00 70.62 96 PRO A O 1
ATOM 754 N N . SER A 1 97 ? -15.556 -0.943 19.659 1.00 67.25 97 SER A N 1
ATOM 755 C CA . SER A 1 97 ? -15.167 -1.895 20.695 1.00 67.25 97 SER A CA 1
ATOM 756 C C . SER A 1 97 ? -15.544 -3.307 20.256 1.00 67.25 97 SER A C 1
ATOM 758 O O . SER A 1 97 ? -16.717 -3.676 20.294 1.00 67.25 97 SER A O 1
ATOM 760 N N . LEU A 1 98 ? -14.564 -4.102 19.830 1.00 63.12 98 LEU A N 1
ATOM 761 C CA . LEU A 1 98 ? -14.793 -5.516 19.544 1.00 63.12 98 LEU A CA 1
ATOM 762 C C . LEU A 1 98 ? -14.722 -6.325 20.854 1.00 63.12 98 LEU A C 1
ATOM 764 O O . LEU A 1 98 ? -13.715 -6.220 21.562 1.00 63.12 98 LEU A O 1
ATOM 768 N N . PRO A 1 99 ? -15.751 -7.123 21.202 1.00 61.56 99 PRO A N 1
ATOM 769 C CA . PRO A 1 99 ? -15.704 -7.981 22.381 1.00 61.56 99 PRO A CA 1
ATOM 770 C C . PRO A 1 99 ? -14.618 -9.058 22.229 1.00 61.56 99 PRO A C 1
ATOM 772 O O . PRO A 1 99 ? -14.521 -9.702 21.186 1.00 61.56 99 PRO A O 1
ATOM 775 N N . GLY A 1 100 ? -13.820 -9.284 23.275 1.00 62.00 100 GLY A N 1
ATOM 776 C CA . GLY A 1 100 ? -12.981 -10.485 23.398 1.00 62.00 100 GLY A CA 1
ATOM 777 C C . GLY A 1 100 ? -11.607 -10.472 22.712 1.00 62.00 100 GLY A C 1
ATOM 778 O O . GLY A 1 100 ? -10.957 -11.514 22.687 1.00 62.00 100 GLY A O 1
ATOM 779 N N . LYS A 1 101 ? -11.119 -9.339 22.183 1.00 56.41 101 LYS A N 1
ATOM 780 C CA . LYS A 1 101 ? -9.730 -9.225 21.691 1.00 56.41 101 LYS A CA 1
ATOM 781 C C . LYS A 1 101 ? -8.954 -8.136 22.437 1.00 56.41 101 LYS A C 1
ATOM 783 O O . LYS A 1 101 ? -9.227 -6.951 22.276 1.00 56.41 101 LYS A O 1
ATOM 788 N N . ASN A 1 102 ? -7.955 -8.559 23.215 1.00 55.75 102 ASN A N 1
ATOM 789 C CA . ASN A 1 102 ? -7.064 -7.692 24.003 1.00 55.75 102 ASN A CA 1
ATOM 790 C C . ASN A 1 102 ? -5.877 -7.122 23.203 1.00 55.75 102 ASN A C 1
ATOM 792 O O . ASN A 1 102 ? -5.074 -6.376 23.752 1.00 55.75 102 ASN A O 1
ATOM 796 N N . TYR A 1 103 ? -5.765 -7.437 21.910 1.00 53.50 103 TYR A N 1
ATOM 797 C CA . TYR A 1 103 ? -4.693 -6.943 21.045 1.00 53.50 103 TYR A CA 1
ATOM 798 C C . TYR A 1 103 ? -5.272 -5.918 20.071 1.00 53.50 103 TYR A C 1
ATOM 800 O O . TYR A 1 103 ? -5.773 -6.266 19.003 1.00 53.50 103 TYR A O 1
ATOM 808 N N . ARG A 1 104 ? -5.263 -4.645 20.474 1.00 60.22 104 ARG A N 1
ATOM 809 C CA . ARG A 1 104 ? -5.501 -3.520 19.563 1.00 60.22 104 ARG A CA 1
ATOM 810 C C . ARG A 1 104 ? -4.149 -3.010 19.093 1.00 60.22 104 ARG A C 1
ATOM 812 O O . ARG A 1 104 ? -3.650 -2.023 19.620 1.00 60.22 104 ARG A O 1
ATOM 819 N N . GLU A 1 105 ? -3.535 -3.704 18.146 1.00 66.25 105 GLU A N 1
ATOM 820 C CA . GLU A 1 105 ? -2.412 -3.104 17.436 1.00 66.25 105 GLU A CA 1
ATOM 821 C C . GLU A 1 105 ? -2.985 -2.080 16.454 1.00 66.25 105 GLU A C 1
ATOM 823 O O . GLU A 1 105 ? -3.740 -2.421 15.542 1.00 66.25 105 GLU A O 1
ATOM 828 N N . LEU A 1 106 ? -2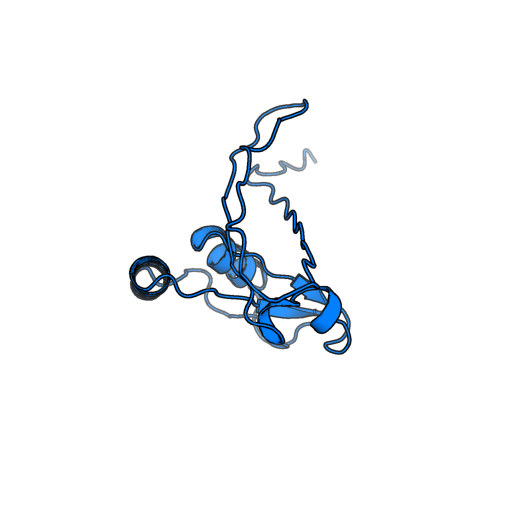.721 -0.801 16.722 1.00 71.81 106 LEU A N 1
ATOM 829 C CA . LEU A 1 106 ? -3.096 0.298 15.844 1.00 71.81 106 LEU A CA 1
ATOM 830 C C . LEU A 1 106 ? -1.881 0.660 14.995 1.00 71.81 106 LEU A C 1
ATOM 832 O O . LEU A 1 106 ? -0.928 1.251 15.498 1.00 71.81 106 LEU A O 1
ATOM 836 N N . GLY A 1 107 ? -1.936 0.330 13.708 1.00 73.00 107 GLY A N 1
ATOM 837 C CA . GLY A 1 107 ? -0.964 0.797 12.727 1.00 73.00 107 GLY A CA 1
ATOM 838 C C . GLY A 1 107 ? -1.408 2.126 12.122 1.00 73.00 107 GLY A C 1
ATOM 839 O O . GLY A 1 107 ? -2.476 2.198 11.513 1.00 73.00 107 GLY A O 1
ATOM 840 N N . LEU A 1 108 ? -0.593 3.174 12.265 1.00 78.31 108 LEU A N 1
ATOM 841 C CA . LEU A 1 108 ? -0.739 4.408 11.492 1.00 78.31 108 LEU A CA 1
ATOM 842 C C . LEU A 1 108 ? 0.328 4.432 10.398 1.00 78.31 108 LEU A C 1
ATOM 844 O O . LEU A 1 108 ? 1.517 4.545 10.686 1.00 78.31 108 LEU A O 1
ATOM 848 N N . HIS A 1 109 ? -0.112 4.369 9.145 1.00 77.31 109 HIS A N 1
ATOM 849 C CA . HIS A 1 109 ? 0.762 4.461 7.981 1.00 77.31 109 HIS A CA 1
ATOM 850 C C . HIS A 1 109 ? 0.512 5.792 7.270 1.00 77.31 109 HIS A C 1
ATOM 852 O O . HIS A 1 109 ? -0.621 6.100 6.901 1.00 77.31 109 HIS A O 1
ATOM 858 N N . ILE A 1 110 ? 1.570 6.585 7.084 1.00 77.56 110 ILE A N 1
ATOM 859 C CA . ILE A 1 110 ? 1.516 7.873 6.384 1.00 77.56 110 ILE A CA 1
ATOM 860 C C . ILE A 1 110 ? 2.427 7.784 5.163 1.00 77.56 110 ILE A C 1
ATOM 862 O O . ILE A 1 110 ? 3.634 7.590 5.289 1.00 77.56 110 ILE A O 1
ATOM 866 N N . GLY A 1 111 ? 1.838 7.944 3.980 1.00 76.19 111 GLY A N 1
ATOM 867 C CA . GLY A 1 111 ? 2.562 8.120 2.727 1.00 76.19 111 GLY A CA 1
ATOM 868 C C . GLY A 1 111 ? 2.463 9.568 2.270 1.00 76.19 111 GLY A C 1
ATOM 869 O O . GLY A 1 111 ? 1.377 10.147 2.276 1.00 76.19 111 GLY A O 1
ATOM 870 N N . VAL A 1 112 ? 3.584 10.154 1.854 1.00 76.25 112 VAL A N 1
ATOM 871 C CA . VAL A 1 112 ? 3.604 11.487 1.247 1.00 76.25 112 VAL A CA 1
ATOM 872 C C . VAL A 1 112 ? 3.927 11.344 -0.227 1.00 76.25 112 VAL A C 1
ATOM 874 O O . VAL A 1 112 ? 4.900 10.696 -0.606 1.00 76.25 112 VAL A O 1
ATOM 877 N N . ARG A 1 113 ? 3.115 11.990 -1.060 1.00 73.12 113 ARG A N 1
ATOM 878 C CA . ARG A 1 113 ? 3.350 12.084 -2.493 1.00 73.12 113 ARG A CA 1
ATOM 879 C C . ARG A 1 113 ? 3.323 13.546 -2.919 1.00 73.12 113 ARG A C 1
ATOM 881 O O . ARG A 1 113 ? 2.305 14.217 -2.762 1.00 73.12 113 ARG A O 1
ATOM 888 N N . SER A 1 114 ? 4.420 14.015 -3.511 1.00 69.75 114 SER A N 1
ATOM 889 C CA . SER A 1 114 ? 4.411 15.295 -4.217 1.00 69.75 114 SER A CA 1
ATOM 890 C C . SER A 1 114 ? 3.632 15.150 -5.523 1.00 69.75 114 SER A C 1
ATOM 892 O O . SER A 1 114 ? 3.849 14.212 -6.290 1.00 69.75 114 SER A O 1
ATOM 894 N N . THR A 1 115 ? 2.711 16.078 -5.766 1.00 64.50 115 THR A N 1
ATOM 895 C CA . THR A 1 115 ? 2.034 16.252 -7.063 1.00 64.50 115 THR A CA 1
ATOM 896 C C . THR A 1 115 ? 2.523 17.502 -7.796 1.00 64.50 115 THR A C 1
ATOM 898 O O . THR A 1 115 ? 2.046 17.797 -8.887 1.00 64.50 115 THR A O 1
ATOM 901 N N . GLY A 1 116 ? 3.480 18.233 -7.211 1.00 53.56 116 GLY A N 1
ATOM 902 C CA . GLY A 1 116 ? 4.104 19.391 -7.837 1.00 53.56 116 GLY A CA 1
ATOM 903 C C . GLY A 1 116 ? 5.231 18.975 -8.776 1.00 53.56 116 GLY A C 1
ATOM 904 O O . GLY A 1 116 ? 6.049 18.118 -8.435 1.00 53.56 116 GLY A O 1
ATOM 905 N N . THR A 1 117 ? 5.295 19.609 -9.944 1.00 44.03 117 THR A N 1
ATOM 906 C CA . THR A 1 117 ? 6.454 19.553 -10.833 1.00 44.03 117 THR A CA 1
ATOM 907 C C . THR A 1 117 ? 7.621 20.238 -10.126 1.00 44.03 117 THR A C 1
ATOM 909 O O . THR A 1 117 ? 7.560 21.436 -9.848 1.00 44.03 117 THR A O 1
ATOM 912 N N . VAL A 1 118 ? 8.685 19.500 -9.808 1.00 42.78 118 VAL A N 1
ATOM 913 C CA . VAL A 1 118 ? 9.956 20.131 -9.442 1.00 42.78 118 VAL A CA 1
ATOM 914 C C . VAL A 1 118 ? 10.538 20.682 -10.738 1.00 42.78 118 VAL A C 1
ATOM 916 O O . VAL A 1 118 ? 11.149 19.948 -11.511 1.00 42.78 118 VAL A O 1
ATOM 919 N N . THR A 1 119 ? 10.302 21.962 -11.017 1.00 33.09 119 THR A N 1
ATOM 920 C CA . THR A 1 119 ? 11.063 22.662 -12.050 1.00 33.09 119 THR A CA 1
ATOM 921 C C . THR A 1 119 ? 12.483 22.802 -11.518 1.00 33.09 119 THR A C 1
ATOM 923 O O . THR A 1 119 ? 12.754 23.653 -10.673 1.00 33.09 119 THR A O 1
ATOM 926 N N . LEU A 1 120 ? 13.381 21.926 -11.967 1.00 32.91 120 LEU A N 1
ATOM 927 C CA . LEU A 1 120 ? 14.816 22.163 -11.867 1.00 32.91 120 LEU A CA 1
ATOM 928 C C . LEU A 1 120 ? 15.102 23.434 -12.670 1.00 32.91 120 LEU A C 1
ATOM 930 O O . LEU A 1 120 ? 15.106 23.411 -13.899 1.00 32.91 120 LEU A O 1
ATOM 934 N N . LEU A 1 121 ? 15.260 24.555 -11.966 1.00 35.44 121 LEU A N 1
ATOM 935 C CA . LEU A 1 121 ? 15.897 25.738 -12.525 1.00 35.44 121 LEU A CA 1
ATOM 936 C C . LEU A 1 121 ? 17.373 25.372 -12.698 1.00 35.44 121 LEU A C 1
ATOM 938 O O . LEU A 1 121 ? 18.107 25.281 -11.714 1.00 35.44 121 LEU A O 1
ATOM 942 N N . ILE A 1 122 ? 17.735 25.052 -13.938 1.00 48.12 122 ILE A N 1
ATOM 943 C CA . ILE A 1 122 ? 19.118 24.961 -14.413 1.00 48.12 122 ILE A CA 1
ATOM 944 C C . ILE A 1 122 ? 19.590 26.362 -14.783 1.00 48.12 122 ILE A C 1
ATOM 946 O O . ILE A 1 122 ? 18.773 27.098 -15.385 1.00 48.12 122 ILE A O 1
#

Foldseek 3Di:
DLAADQDPDDDPVVLCVCQVVVPADEAEYAPVRDYHDCNVSVQVSQVSSLHGYHYHNDCVCCCVQPVCVVDVDDDDGDDDDDDDDDDDDDDDDDDDDDPDDPDPPDDDDDDDDDPDDPPPPD

Secondary structure (DSSP, 8-state):
--EE-S--SPPHHHHHHHHHTT----EEEESSPEE-S-THHHHHHHHHTT--EEEESSGGGHHHH-GGGTS------------SSS--PPPP-PPP--TT---------------S------

Radius of gyration: 16.9 Å; chains: 1; bounding box: 36×37×43 Å

Organism: NCBI:txid1611254

Sequence (122 aa):
MKRSPNEIEIPKRILGKLRGYRIQLSIGTVIPSSGGLHPETISDLVAQTNEYSVILNDFKWTSDTLPQVFTPYIYYAQNLKLSGTGTMVLPPVTLPSLPGKNYRELGLHIGVRSTGTVTLLI

pLDDT: mean 77.82, std 12.13, range [32.91, 93.25]